Protein AF-A0A1L8CY82-F1 (afdb_monomer)

Foldseek 3Di:
DPDDLDWLLVLLVLLLVLLVLLLLLLCLLLVLQPPDPSVVVSVVSNVVSVVSSVLSVVVSVVDDRDRFDPVPPDVVVVVLVVLSVVLPDPPNRSNVVSNVDNDPLVSLVSSLVSLVSSLVSLVSSLVRDDPVCNVVSVVVNVVSVVSNVVSVVVNVD

InterPro domains:
  IPR003251 Rubrerythrin, diiron-binding domain [PF02915] (10-153)
  IPR009078 Ferritin-like superfamily [SSF47240] (7-153)
  IPR012347 Ferritin-like [G3DSA:1.20.1260.10] (1-155)

Solvent-accessible surface area (backbone atoms only — not comparable to full-atom values): 8624 Å² total; per-residue (Å²): 135,86,79,71,86,73,28,55,53,61,54,34,52,46,50,29,50,50,26,52,41,49,24,45,28,22,50,44,45,18,64,74,35,59,96,45,82,57,15,60,53,24,46,56,51,25,60,49,25,56,53,51,27,51,55,35,49,50,49,44,74,68,53,66,96,47,74,60,70,84,92,56,45,70,67,53,46,53,50,52,49,46,52,62,60,61,41,93,44,85,83,51,61,50,43,68,56,41,71,70,54,82,50,70,64,58,46,38,50,50,53,41,51,49,41,52,49,52,41,54,50,48,62,54,48,44,77,71,48,56,81,88,48,34,66,56,48,52,49,52,49,52,52,41,53,47,49,42,51,55,37,53,53,64,66,72,107

Organism: NCBI:txid870242

Secondary structure (DSSP, 8-state):
----S-BHHHHHHHHHHHHHHHHHHHHHHHHHTTTSHHHHHHHHHHHHHHHHHHHHHHHHHH----BPPGGGHHHHHHHHHHHHHHSTTSSS-HHHHHTT---HHHHHHHHHHHHHHHHHHHHHHHHHS-HHHHHHHHHHHHHHHHHHHHHHHHHH-

Nearest PDB structures (foldseek):
  7tmv-assembly1_B  TM=6.958E-01  e=8.707E-02  Klebsiella pneumoniae subsp. pneumoniae HS11286
  2gs4-assembly1_A  TM=6.688E-01  e=1.123E-01  Escherichia coli
  3piv-assembly1_A  TM=4.353E-01  e=4.627E+00  Danio rerio
  4akk-assembly1_B  TM=4.277E-01  e=4.397E+00  Klebsiella oxytoca
  5j5k-assembly1_A  TM=4.585E-01  e=7.318E+00  Aspergillus fumigatus Af293

pLDDT: mean 86.57, std 14.44, range [38.41, 98.56]

Sequence (157 aa):
MHLGKLSLGEVLEFAVSVERNGLAMYRQFAVTFAGTELEKLFDELADEEVKHEEDFKRMLGEAKVENLPESYFDEYRQYLESIVNLHLFQGKKVEEVAAKISDANEALKFALEFEKDSLLFFLELKNLVDDKDKAMVDKLINEERGHVLKLSKKLIS

Radius of gyration: 16.07 Å; Cα contacts (8 Å, |Δi|>4): 147; chains: 1; bounding box: 45×28×42 Å

Mean predicted aligned error: 5.55 Å

Structure (mmCIF, N/CA/C/O backbone):
data_AF-A0A1L8CY82-F1
#
_entry.id   AF-A0A1L8CY82-F1
#
loop_
_atom_site.group_PDB
_atom_site.id
_atom_site.type_symbol
_atom_site.label_atom_id
_atom_site.label_alt_id
_atom_site.label_comp_id
_atom_site.label_asym_id
_atom_site.label_entity_id
_atom_site.label_seq_id
_atom_site.pdbx_PDB_ins_code
_atom_site.Cartn_x
_atom_site.Cartn_y
_atom_site.Cartn_z
_atom_site.occupancy
_atom_site.B_iso_or_equiv
_atom_site.auth_seq_id
_atom_site.auth_comp_id
_atom_site.auth_asym_id
_atom_site.auth_atom_id
_atom_site.pdbx_PDB_model_num
ATOM 1 N N . MET A 1 1 ? 13.310 -16.032 -0.680 1.00 42.41 1 MET A N 1
ATOM 2 C CA . MET A 1 1 ? 13.454 -16.190 -2.145 1.00 42.41 1 MET A CA 1
ATOM 3 C C . MET A 1 1 ? 14.872 -15.745 -2.482 1.00 42.41 1 MET A C 1
ATOM 5 O O . MET A 1 1 ? 15.276 -14.729 -1.941 1.00 42.41 1 MET A O 1
ATOM 9 N N . HIS A 1 2 ? 15.677 -16.515 -3.222 1.00 38.41 2 HIS A N 1
ATOM 10 C CA . HIS A 1 2 ? 16.984 -16.018 -3.680 1.00 38.41 2 HIS A CA 1
ATOM 11 C C . HIS A 1 2 ? 16.723 -15.368 -5.035 1.00 38.41 2 HIS A C 1
ATOM 13 O O . HIS A 1 2 ? 16.357 -16.071 -5.977 1.00 38.41 2 HIS A O 1
ATOM 19 N N . LEU A 1 3 ? 16.759 -14.039 -5.078 1.00 46.47 3 LEU A N 1
ATOM 20 C CA . LEU A 1 3 ? 16.509 -13.285 -6.300 1.00 46.47 3 LEU A CA 1
ATOM 21 C C . LEU A 1 3 ? 17.690 -13.551 -7.244 1.00 46.47 3 LEU A C 1
ATOM 23 O O . LEU A 1 3 ? 18.848 -13.493 -6.836 1.00 46.47 3 LEU A O 1
ATOM 27 N N . GLY A 1 4 ? 17.395 -13.987 -8.468 1.00 54.72 4 GLY A N 1
ATOM 28 C CA . GLY A 1 4 ? 18.409 -14.243 -9.487 1.00 54.72 4 GLY A CA 1
ATOM 29 C C . GLY A 1 4 ? 18.938 -12.934 -10.076 1.00 54.72 4 GLY A C 1
ATOM 30 O O . GLY A 1 4 ? 19.123 -11.933 -9.388 1.00 54.72 4 GLY A O 1
ATOM 31 N N . LYS A 1 5 ? 19.169 -12.906 -11.393 1.00 55.34 5 LYS A N 1
ATOM 32 C CA . LYS A 1 5 ? 19.356 -11.635 -12.107 1.00 55.34 5 LYS A CA 1
ATOM 33 C C . LYS A 1 5 ? 18.040 -10.846 -12.058 1.00 55.34 5 LYS A C 1
ATOM 35 O O . LYS A 1 5 ? 17.209 -11.068 -12.926 1.00 55.34 5 LYS A O 1
ATOM 40 N N . LEU A 1 6 ? 17.899 -9.942 -11.081 1.00 65.50 6 LEU A N 1
ATOM 41 C CA . LEU A 1 6 ? 16.732 -9.064 -10.911 1.00 65.50 6 LEU A CA 1
ATOM 42 C C . LEU A 1 6 ? 16.285 -8.463 -12.259 1.00 65.50 6 LEU A C 1
ATOM 44 O O . LEU A 1 6 ? 17.000 -7.651 -12.857 1.00 65.50 6 LEU A O 1
ATOM 48 N N . SER A 1 7 ? 15.125 -8.898 -12.738 1.00 76.94 7 SER A N 1
ATOM 49 C CA . SER A 1 7 ? 14.472 -8.433 -13.964 1.00 76.94 7 SER A CA 1
ATOM 50 C C . SER A 1 7 ? 13.276 -7.542 -13.639 1.00 76.94 7 SER A C 1
ATOM 52 O O . SER A 1 7 ? 12.696 -7.644 -12.559 1.00 76.94 7 SER A O 1
ATOM 54 N N . LEU A 1 8 ? 12.857 -6.692 -14.585 1.00 81.88 8 LEU A N 1
ATOM 55 C CA . LEU A 1 8 ? 11.654 -5.871 -14.404 1.00 81.88 8 LEU A CA 1
ATOM 56 C C . LEU A 1 8 ? 10.413 -6.730 -14.095 1.00 81.88 8 LEU A C 1
ATOM 58 O O . LEU A 1 8 ? 9.587 -6.343 -13.274 1.00 81.88 8 LEU A O 1
ATOM 62 N N . GLY A 1 9 ? 10.318 -7.919 -14.701 1.00 86.19 9 GLY A N 1
ATOM 63 C CA . GLY A 1 9 ? 9.245 -8.876 -14.430 1.00 86.19 9 GLY A CA 1
ATOM 64 C C . GLY A 1 9 ? 9.207 -9.328 -12.968 1.00 86.19 9 GLY A C 1
ATOM 65 O O . GLY A 1 9 ? 8.155 -9.257 -12.349 1.00 86.19 9 GLY A O 1
ATOM 66 N N . GLU A 1 10 ? 10.347 -9.705 -12.383 1.00 82.81 10 GLU A N 1
ATOM 67 C CA . GLU A 1 10 ? 10.415 -10.105 -10.965 1.00 82.81 10 GLU A CA 1
ATOM 68 C C . GLU A 1 10 ? 10.055 -8.949 -10.020 1.00 82.81 10 GLU A C 1
ATOM 70 O O . GLU A 1 10 ? 9.394 -9.157 -9.004 1.00 82.81 10 GLU A O 1
ATOM 75 N N . VAL A 1 11 ? 10.455 -7.718 -10.357 1.00 85.06 11 VAL A N 1
ATOM 76 C CA . VAL A 1 11 ? 10.101 -6.534 -9.559 1.00 85.06 11 VAL A CA 1
ATOM 77 C C . VAL A 1 11 ? 8.593 -6.259 -9.633 1.00 85.06 11 VAL A C 1
ATOM 79 O O . VAL A 1 11 ? 7.970 -5.976 -8.611 1.00 85.06 11 VAL A O 1
ATOM 82 N N . LEU A 1 12 ? 7.977 -6.388 -10.811 1.00 89.75 12 LEU A N 1
ATOM 83 C CA . LEU A 1 12 ? 6.527 -6.238 -10.978 1.00 89.75 12 LEU A CA 1
ATOM 84 C C . LEU A 1 12 ? 5.740 -7.383 -10.321 1.00 89.75 12 LEU A C 1
ATOM 86 O O . LEU A 1 12 ? 4.687 -7.141 -9.737 1.00 89.75 12 LEU A O 1
ATOM 90 N N . GLU A 1 13 ? 6.244 -8.617 -10.350 1.00 89.44 13 GLU A N 1
ATOM 91 C CA . GLU A 1 13 ? 5.669 -9.734 -9.586 1.00 89.44 13 GLU A CA 1
ATOM 92 C C . GLU A 1 13 ? 5.693 -9.457 -8.083 1.00 89.44 13 GLU A C 1
ATOM 94 O O . GLU A 1 13 ? 4.720 -9.747 -7.380 1.00 89.44 13 GLU A O 1
ATOM 99 N N . PHE A 1 14 ? 6.779 -8.862 -7.588 1.00 88.06 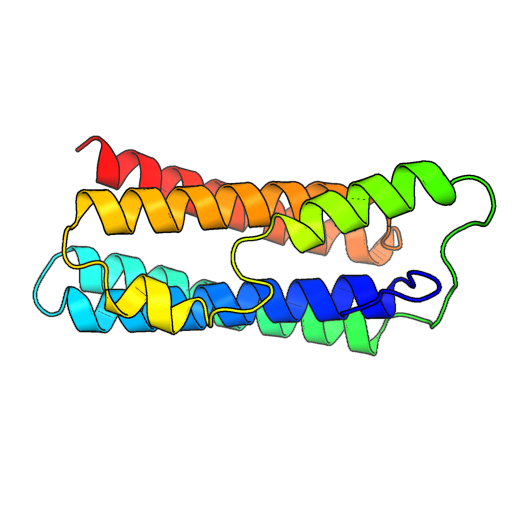14 PHE A N 1
ATOM 100 C CA . PHE A 1 14 ? 6.842 -8.427 -6.204 1.00 88.06 14 PHE A CA 1
ATOM 101 C C . PHE A 1 14 ? 5.821 -7.320 -5.917 1.00 88.06 14 PHE A C 1
ATOM 103 O O . PHE A 1 14 ? 5.108 -7.436 -4.927 1.00 88.06 14 PHE A O 1
ATOM 110 N N . ALA A 1 15 ? 5.656 -6.332 -6.804 1.00 91.50 15 ALA A N 1
ATOM 111 C CA . ALA A 1 15 ? 4.611 -5.308 -6.676 1.00 91.50 15 ALA A CA 1
ATOM 112 C C . ALA A 1 15 ? 3.204 -5.925 -6.556 1.00 91.50 15 ALA A C 1
ATOM 114 O O . ALA A 1 15 ? 2.462 -5.603 -5.637 1.00 91.50 15 ALA A O 1
ATOM 115 N N . VAL A 1 16 ? 2.871 -6.911 -7.399 1.00 93.06 16 VAL A N 1
ATOM 116 C CA . VAL A 1 16 ? 1.611 -7.675 -7.290 1.00 93.06 16 VAL A CA 1
ATOM 117 C C . VAL A 1 16 ? 1.491 -8.382 -5.934 1.00 93.06 16 VAL A C 1
ATOM 119 O O . VAL A 1 16 ? 0.399 -8.484 -5.373 1.00 93.06 16 VAL A O 1
ATOM 122 N N . SER A 1 17 ? 2.597 -8.901 -5.397 1.00 90.19 17 SER A N 1
ATOM 123 C CA . SER A 1 17 ? 2.600 -9.529 -4.075 1.00 90.19 17 SER A CA 1
ATOM 124 C C . SER A 1 17 ? 2.416 -8.528 -2.935 1.00 90.19 17 SER A C 1
ATOM 126 O O . SER A 1 17 ? 1.834 -8.920 -1.924 1.00 90.19 17 SER A O 1
ATOM 128 N N . VAL A 1 18 ? 2.916 -7.296 -3.066 1.00 91.19 18 VAL A N 1
ATOM 129 C CA . VAL A 1 18 ? 2.704 -6.209 -2.096 1.00 91.19 18 VAL A CA 1
ATOM 130 C C . VAL A 1 18 ? 1.207 -5.927 -1.984 1.00 91.19 18 VAL A C 1
ATOM 132 O O . VAL A 1 18 ? 0.642 -6.145 -0.918 1.00 91.19 18 VAL A O 1
ATOM 135 N N . GLU A 1 19 ? 0.536 -5.630 -3.095 1.00 94.56 19 GLU A N 1
ATOM 136 C CA . GLU A 1 19 ? -0.911 -5.335 -3.108 1.00 94.56 19 GLU A CA 1
ATOM 137 C C . GLU A 1 19 ? -1.756 -6.503 -2.585 1.00 94.56 19 GLU A C 1
ATOM 139 O O . GLU A 1 19 ? -2.699 -6.354 -1.809 1.00 94.56 19 GLU A O 1
ATOM 144 N N . ARG A 1 20 ? -1.392 -7.740 -2.947 1.00 93.31 20 ARG A N 1
ATOM 145 C CA . ARG A 1 20 ? -2.089 -8.923 -2.424 1.00 93.31 20 ARG A CA 1
ATOM 146 C C . ARG A 1 20 ? -1.942 -9.052 -0.906 1.00 93.31 20 ARG A C 1
ATOM 148 O O . ARG A 1 20 ? -2.864 -9.526 -0.237 1.00 93.31 20 ARG A O 1
ATOM 155 N N . ASN A 1 21 ? -0.783 -8.682 -0.369 1.00 91.69 21 ASN A N 1
ATOM 156 C CA . ASN A 1 21 ? -0.544 -8.686 1.066 1.00 91.69 21 ASN A CA 1
ATOM 157 C C . ASN A 1 21 ? -1.338 -7.571 1.761 1.00 91.69 21 ASN A C 1
ATOM 159 O O . ASN A 1 21 ? -1.954 -7.849 2.792 1.00 91.69 21 ASN A O 1
ATOM 163 N N . GLY A 1 22 ? -1.383 -6.368 1.184 1.00 93.31 22 GLY A N 1
ATOM 164 C CA . GLY A 1 22 ? -2.200 -5.258 1.678 1.00 93.31 22 GLY A CA 1
ATOM 165 C C . GLY A 1 22 ? -3.680 -5.630 1.715 1.00 93.31 22 GLY A C 1
ATOM 166 O O . GLY A 1 22 ? -4.324 -5.541 2.761 1.00 93.31 22 GLY A O 1
ATOM 167 N N . LEU A 1 23 ? -4.195 -6.226 0.636 1.00 95.56 23 LEU A N 1
ATOM 168 C CA . LEU A 1 23 ? -5.560 -6.754 0.570 1.00 95.56 23 LEU A CA 1
ATOM 169 C C . LEU A 1 23 ? -5.851 -7.761 1.693 1.00 95.56 23 LEU A C 1
ATOM 171 O O . LEU A 1 23 ? -6.860 -7.645 2.394 1.00 95.56 23 LEU A O 1
ATOM 175 N N . ALA A 1 24 ? -4.986 -8.763 1.871 1.00 93.50 24 ALA A N 1
ATOM 176 C CA . ALA A 1 24 ? -5.172 -9.782 2.904 1.00 93.50 24 ALA A CA 1
ATOM 177 C C . ALA A 1 24 ? -5.142 -9.174 4.316 1.00 93.50 24 ALA A C 1
ATOM 179 O O . ALA A 1 24 ? -5.971 -9.521 5.160 1.00 93.50 24 ALA A O 1
ATOM 180 N N . MET A 1 25 ? -4.222 -8.236 4.558 1.00 94.75 25 MET A N 1
ATOM 181 C CA . MET A 1 25 ? -4.125 -7.478 5.805 1.00 94.75 25 MET A CA 1
ATOM 182 C C . MET A 1 25 ? -5.416 -6.710 6.091 1.00 94.75 25 MET A C 1
ATOM 184 O O . MET A 1 25 ? -6.004 -6.862 7.163 1.00 94.75 25 MET A O 1
ATOM 188 N N . TYR A 1 26 ? -5.875 -5.909 5.131 1.00 97.50 26 TYR A N 1
ATOM 189 C CA . TYR A 1 26 ? -7.036 -5.049 5.306 1.00 97.50 26 TYR A CA 1
ATOM 190 C C . TYR A 1 26 ? -8.328 -5.832 5.470 1.00 97.50 26 TYR A C 1
ATOM 192 O O . TYR A 1 26 ? -9.122 -5.503 6.349 1.00 97.50 26 TYR A O 1
ATOM 200 N N . ARG A 1 27 ? -8.513 -6.933 4.735 1.00 97.06 27 ARG A N 1
ATOM 201 C CA . ARG A 1 27 ? -9.657 -7.829 4.964 1.00 97.06 27 ARG A CA 1
ATOM 202 C C . ARG A 1 27 ? -9.620 -8.466 6.344 1.00 97.06 27 ARG A C 1
ATOM 204 O O . ARG A 1 27 ? -10.657 -8.541 7.001 1.00 97.06 27 ARG A O 1
ATOM 211 N N . GLN A 1 28 ? -8.445 -8.879 6.814 1.00 96.12 28 GLN A N 1
ATOM 212 C CA . GLN A 1 28 ? -8.312 -9.414 8.165 1.00 96.12 28 GLN A CA 1
ATOM 213 C C . GLN A 1 28 ? -8.648 -8.354 9.223 1.00 96.12 28 GLN A C 1
ATOM 215 O O . GLN A 1 28 ? -9.373 -8.653 10.171 1.00 96.12 28 GLN A O 1
ATOM 220 N N . PHE A 1 29 ? -8.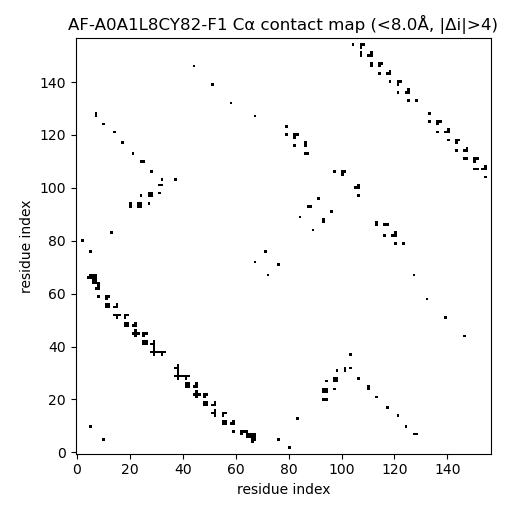181 -7.114 9.064 1.00 97.62 29 PHE A N 1
ATOM 221 C CA . PHE A 1 29 ? -8.524 -6.029 9.984 1.00 97.62 29 PHE A CA 1
ATOM 222 C C . PHE A 1 29 ? -10.002 -5.641 9.923 1.00 97.62 29 PHE A C 1
ATOM 224 O O . PHE A 1 29 ? -10.606 -5.453 10.977 1.00 97.62 29 PHE A O 1
ATOM 231 N N . ALA A 1 30 ? -10.617 -5.592 8.741 1.00 98.00 30 ALA A N 1
ATOM 232 C CA . ALA A 1 30 ? -12.050 -5.336 8.612 1.00 98.00 30 ALA A CA 1
ATOM 233 C C . ALA A 1 30 ? -12.874 -6.359 9.414 1.00 98.00 30 ALA A C 1
ATOM 235 O O . ALA A 1 30 ? -13.741 -5.976 10.198 1.00 98.00 30 ALA A O 1
ATOM 236 N N . VAL A 1 31 ? -12.523 -7.650 9.327 1.00 97.25 31 VAL A N 1
ATOM 237 C CA . VAL A 1 31 ? -13.146 -8.715 10.134 1.00 97.25 31 VAL A CA 1
ATOM 238 C C . VAL A 1 31 ? -12.893 -8.521 11.632 1.00 97.25 31 VAL A C 1
ATOM 240 O O . VAL A 1 31 ? -13.823 -8.638 12.430 1.00 97.25 31 VAL A O 1
ATOM 243 N N . THR A 1 32 ? -11.654 -8.224 12.035 1.00 97.19 32 THR A N 1
ATOM 244 C CA . THR A 1 32 ? -11.291 -8.033 13.451 1.00 97.19 32 THR A CA 1
ATOM 245 C C . THR A 1 32 ? -12.043 -6.862 14.090 1.00 97.19 32 THR A C 1
ATOM 247 O O . THR A 1 32 ? -12.442 -6.948 15.252 1.00 97.19 32 THR A O 1
ATOM 250 N N . PHE A 1 33 ? -12.256 -5.779 13.343 1.00 97.50 33 PHE A N 1
ATOM 251 C CA . PHE A 1 33 ? -12.873 -4.543 13.828 1.00 97.50 33 PHE A CA 1
ATOM 252 C C . PHE A 1 33 ? -14.333 -4.373 13.383 1.00 97.50 33 PHE A C 1
ATOM 254 O O . PHE A 1 33 ? -14.850 -3.251 13.400 1.00 97.50 33 PHE A O 1
ATOM 261 N N . ALA A 1 34 ? -15.005 -5.469 13.022 1.00 97.94 34 ALA A N 1
ATOM 262 C CA . ALA A 1 34 ? -16.397 -5.466 12.585 1.00 97.94 34 ALA A CA 1
ATOM 263 C C . ALA A 1 34 ? -17.330 -4.765 13.594 1.00 97.94 34 ALA A C 1
ATOM 265 O O . ALA A 1 34 ? -17.234 -4.952 14.810 1.00 97.94 34 ALA A O 1
ATOM 266 N N . GLY A 1 35 ? -18.247 -3.943 13.087 1.00 96.88 35 GLY A N 1
ATOM 267 C CA . GLY A 1 35 ? -19.170 -3.118 13.868 1.00 96.88 35 GLY A CA 1
ATOM 268 C C . GLY A 1 35 ? -18.565 -1.823 14.418 1.00 96.88 35 GLY A C 1
ATOM 269 O O . GLY A 1 35 ? -19.269 -1.064 15.090 1.00 96.88 35 GLY A O 1
ATOM 270 N N . THR A 1 36 ? -17.288 -1.545 14.147 1.00 96.75 36 THR A N 1
ATOM 271 C CA . THR A 1 36 ? -16.636 -0.277 14.499 1.00 96.75 36 THR A CA 1
ATOM 272 C C . THR A 1 36 ? -16.459 0.613 13.272 1.00 96.75 36 THR A C 1
ATOM 274 O O . THR A 1 36 ? -16.631 0.203 12.129 1.00 96.75 36 THR A O 1
ATOM 277 N N . GLU A 1 37 ? -16.056 1.858 13.493 1.00 94.00 37 GLU A N 1
ATOM 278 C CA . GLU A 1 37 ? -15.702 2.776 12.408 1.00 94.00 37 GLU A CA 1
ATOM 279 C C . GLU A 1 37 ? -14.455 2.360 11.605 1.00 94.00 37 GLU A C 1
ATOM 281 O O . GLU A 1 37 ? -14.258 2.864 10.499 1.00 94.00 37 GLU A O 1
ATOM 286 N N . LEU A 1 38 ? -13.620 1.458 12.136 1.00 97.56 38 LEU A N 1
ATOM 287 C CA . LEU A 1 38 ? -12.426 0.973 11.443 1.00 97.56 38 LEU A CA 1
ATOM 288 C C . LEU A 1 38 ? -12.735 -0.094 10.394 1.00 97.56 38 LEU A C 1
ATOM 290 O O . LEU A 1 38 ? -12.005 -0.170 9.413 1.00 97.56 38 LEU A O 1
ATOM 294 N N . GLU A 1 39 ? -13.822 -0.856 10.552 1.00 98.31 39 GLU A N 1
ATOM 295 C CA . GLU A 1 39 ? -14.272 -1.836 9.550 1.00 98.31 39 GLU A CA 1
ATOM 296 C C . GLU A 1 39 ? -14.384 -1.177 8.175 1.00 98.31 39 GLU A C 1
ATOM 298 O O . GLU A 1 39 ? -13.732 -1.590 7.221 1.00 98.31 39 GLU A O 1
ATOM 303 N N . LYS A 1 40 ? -15.123 -0.064 8.112 1.00 97.88 40 LYS A N 1
ATOM 304 C CA . LYS A 1 40 ? -15.344 0.675 6.870 1.00 97.88 40 LYS A CA 1
ATOM 305 C C . LYS A 1 40 ? -14.045 1.215 6.268 1.00 97.88 40 LYS A C 1
ATOM 307 O O . LYS A 1 40 ? -13.881 1.170 5.056 1.00 97.88 40 LYS A O 1
ATOM 312 N N . LEU A 1 41 ? -13.142 1.738 7.100 1.00 98.19 41 LEU A N 1
ATOM 313 C CA . LEU A 1 41 ? -11.854 2.246 6.625 1.00 98.19 41 LEU A CA 1
ATOM 314 C C . LEU A 1 41 ? -11.026 1.127 5.986 1.00 98.19 41 LEU A C 1
ATOM 316 O O . LEU A 1 41 ? -10.484 1.317 4.902 1.00 98.19 41 LEU A O 1
ATOM 320 N N . PHE A 1 42 ? -10.926 -0.025 6.648 1.00 98.56 42 PHE A N 1
ATOM 321 C CA . PHE A 1 42 ? -10.135 -1.139 6.138 1.00 98.56 42 PHE A CA 1
ATOM 322 C C . PHE A 1 42 ? -10.784 -1.809 4.923 1.00 98.56 42 PHE A C 1
ATOM 324 O O . PHE A 1 42 ? -10.065 -2.183 4.005 1.00 98.56 42 PHE A O 1
ATOM 331 N N . ASP A 1 43 ? -12.112 -1.888 4.843 1.00 98.50 43 ASP A N 1
ATOM 332 C CA . ASP A 1 43 ? -12.788 -2.353 3.626 1.00 98.50 43 ASP A CA 1
ATOM 333 C C . ASP A 1 43 ? -12.554 -1.419 2.430 1.00 98.50 43 ASP A C 1
ATOM 335 O O . ASP A 1 43 ? -12.289 -1.895 1.328 1.00 98.50 43 ASP A O 1
ATOM 339 N N . GLU A 1 44 ? -12.605 -0.098 2.639 1.00 98.31 44 GLU A N 1
ATOM 340 C CA . GLU A 1 44 ? -12.309 0.881 1.586 1.00 98.31 44 GLU A CA 1
ATOM 341 C C . GLU A 1 44 ? -10.868 0.751 1.074 1.00 98.31 44 GLU A C 1
ATOM 343 O O . GLU A 1 44 ? -10.652 0.799 -0.135 1.00 98.31 44 GLU A O 1
ATOM 348 N N . LEU A 1 45 ? -9.896 0.565 1.975 1.00 98.56 45 LEU A N 1
ATOM 349 C CA . LEU A 1 45 ? -8.494 0.352 1.601 1.00 98.56 45 LEU A CA 1
ATOM 350 C C . LEU A 1 45 ? -8.320 -0.984 0.866 1.00 98.56 45 LEU A C 1
ATOM 352 O O . LEU A 1 45 ? -7.743 -1.010 -0.212 1.00 98.56 45 LEU A O 1
ATOM 356 N N . ALA A 1 46 ? -8.929 -2.071 1.354 1.00 98.31 46 ALA A N 1
ATOM 357 C CA . ALA A 1 46 ? -8.908 -3.370 0.678 1.00 98.31 46 ALA A CA 1
ATOM 358 C C . ALA A 1 46 ? -9.450 -3.310 -0.764 1.00 98.31 46 ALA A C 1
ATOM 360 O O . ALA A 1 46 ? -8.939 -3.995 -1.647 1.00 98.31 46 ALA A O 1
ATOM 361 N N . ASP A 1 47 ? -10.494 -2.521 -1.020 1.00 98.31 47 ASP A N 1
ATOM 362 C CA . ASP A 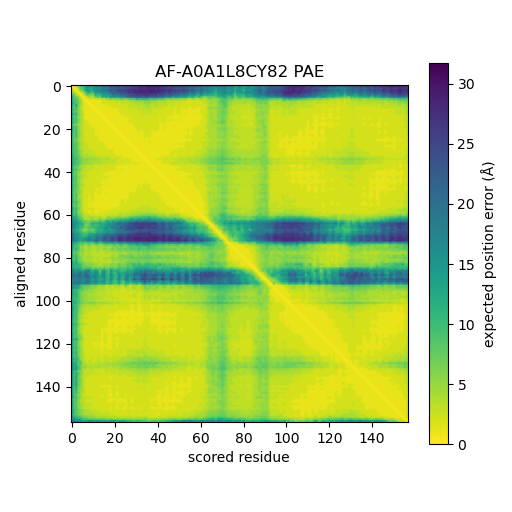1 47 ? -11.042 -2.337 -2.369 1.00 98.31 47 ASP A CA 1
ATOM 363 C C . ASP A 1 47 ? -10.113 -1.515 -3.287 1.00 98.31 47 ASP A C 1
ATOM 365 O O . ASP A 1 47 ? -10.189 -1.644 -4.514 1.00 98.31 47 ASP A O 1
ATOM 369 N N . GLU A 1 48 ? -9.266 -0.649 -2.720 1.00 98.38 48 GLU A N 1
ATOM 370 C CA . GLU A 1 48 ? -8.220 0.087 -3.444 1.00 98.38 48 GLU A CA 1
ATOM 371 C C . GLU A 1 48 ? -7.077 -0.879 -3.843 1.00 98.38 48 GLU A C 1
ATOM 373 O O . GLU A 1 48 ? -6.763 -0.954 -5.034 1.00 98.38 48 GLU A O 1
ATOM 378 N N . GLU A 1 49 ? -6.615 -1.748 -2.933 1.00 97.69 49 GLU A N 1
ATOM 379 C CA . GLU A 1 49 ? -5.581 -2.778 -3.195 1.00 97.69 49 GLU A CA 1
ATOM 380 C C . GLU A 1 49 ? -5.933 -3.729 -4.352 1.00 97.69 49 GLU A C 1
ATOM 382 O O . GLU A 1 49 ? -5.081 -4.117 -5.151 1.00 97.69 49 GLU A O 1
ATOM 387 N N . VAL A 1 50 ? -7.211 -4.114 -4.494 1.00 98.19 50 VAL A N 1
ATOM 388 C CA . VAL A 1 50 ? -7.652 -4.973 -5.614 1.00 98.19 50 VAL A CA 1
ATOM 389 C C . VAL A 1 50 ? -7.360 -4.305 -6.958 1.00 98.19 50 VAL A C 1
ATOM 391 O O . VAL A 1 50 ? -6.907 -4.961 -7.898 1.00 98.19 50 VAL A O 1
ATOM 394 N N . LYS A 1 51 ? -7.607 -2.995 -7.058 1.00 97.94 51 LYS A N 1
ATOM 395 C CA . LYS A 1 51 ? -7.390 -2.235 -8.296 1.00 97.94 51 LYS A CA 1
ATOM 396 C C . LYS A 1 51 ? -5.902 -2.076 -8.574 1.00 97.94 51 LYS A C 1
ATOM 398 O O . LYS A 1 51 ? -5.488 -2.201 -9.723 1.00 97.94 51 LYS A O 1
ATOM 403 N N . HIS A 1 52 ? -5.108 -1.838 -7.536 1.00 97.56 52 HIS A N 1
ATOM 404 C CA . HIS A 1 52 ? -3.660 -1.746 -7.661 1.00 97.56 52 HIS A CA 1
ATOM 405 C C . HIS A 1 52 ? -3.047 -3.086 -8.111 1.00 97.56 52 HIS A C 1
ATOM 407 O O . HIS A 1 52 ? -2.229 -3.111 -9.034 1.00 97.56 52 HIS A O 1
ATOM 413 N N . GLU A 1 53 ? -3.503 -4.220 -7.556 1.00 96.06 53 GLU A N 1
ATOM 414 C CA . GLU A 1 53 ? -3.062 -5.558 -7.984 1.00 96.06 53 GLU A CA 1
ATOM 415 C C . GLU A 1 53 ? -3.351 -5.782 -9.480 1.00 96.06 53 GLU A C 1
ATOM 417 O O . GLU A 1 53 ? -2.514 -6.318 -10.214 1.00 96.06 53 GLU A O 1
ATOM 422 N N . GLU A 1 54 ? -4.532 -5.377 -9.956 1.00 97.12 54 GLU A N 1
ATOM 423 C CA . GLU A 1 54 ? -4.907 -5.444 -11.374 1.00 97.12 54 GLU A CA 1
ATOM 424 C C . GLU A 1 54 ? -4.036 -4.537 -12.255 1.00 97.12 54 GLU A C 1
ATOM 426 O O . GLU A 1 54 ? -3.577 -4.968 -13.321 1.00 97.12 54 GLU A O 1
ATOM 431 N N . ASP A 1 55 ? -3.763 -3.311 -11.804 1.00 96.06 55 ASP A N 1
ATOM 432 C CA . ASP A 1 55 ? -2.913 -2.350 -12.504 1.00 96.06 55 ASP A CA 1
ATOM 433 C C . ASP A 1 55 ? -1.475 -2.887 -12.661 1.00 96.06 55 ASP A C 1
ATOM 435 O O . ASP A 1 55 ? -0.935 -2.863 -13.776 1.00 96.06 55 ASP A O 1
ATOM 439 N N . PHE A 1 56 ? -0.883 -3.468 -11.609 1.00 95.12 56 PHE A N 1
ATOM 440 C CA . PHE A 1 56 ? 0.441 -4.101 -11.686 1.00 95.12 56 PHE A CA 1
ATOM 441 C C . PHE A 1 56 ? 0.451 -5.387 -12.517 1.00 95.12 56 PHE A C 1
ATOM 443 O O . PHE A 1 56 ? 1.392 -5.611 -13.282 1.00 95.12 56 PHE A O 1
ATOM 450 N N . LYS A 1 57 ? -0.597 -6.219 -12.453 1.00 94.75 57 LYS A N 1
ATOM 451 C CA . LYS A 1 57 ? -0.721 -7.403 -13.329 1.00 94.75 57 LYS A CA 1
ATOM 452 C C . LYS A 1 57 ? -0.750 -7.020 -14.804 1.00 94.75 57 LYS A C 1
ATOM 454 O O . LYS A 1 57 ? -0.155 -7.721 -15.625 1.00 94.75 57 LYS A O 1
ATOM 459 N N . ARG A 1 58 ? -1.420 -5.918 -15.154 1.00 93.06 58 ARG A N 1
ATOM 460 C CA . ARG A 1 58 ? -1.425 -5.401 -16.528 1.00 93.06 58 ARG A CA 1
ATOM 461 C C . ARG A 1 58 ? -0.021 -4.979 -16.959 1.00 93.06 58 ARG A C 1
ATOM 463 O O . ARG A 1 58 ? 0.412 -5.408 -18.024 1.00 93.06 58 ARG A O 1
ATOM 470 N N . MET A 1 59 ? 0.709 -4.227 -16.128 1.00 90.81 59 MET A N 1
ATOM 471 C CA . MET A 1 59 ? 2.108 -3.876 -16.429 1.00 90.81 59 MET A CA 1
ATOM 472 C C . MET A 1 59 ? 2.970 -5.116 -16.632 1.00 90.81 59 MET A C 1
ATOM 474 O O . MET A 1 59 ? 3.726 -5.182 -17.593 1.00 90.81 59 MET A O 1
ATOM 478 N N . LEU A 1 60 ? 2.841 -6.110 -15.750 1.00 90.06 60 LEU A N 1
ATOM 479 C CA . LEU A 1 60 ? 3.602 -7.353 -15.829 1.00 90.06 60 LEU A CA 1
ATOM 480 C C . LEU A 1 60 ? 3.351 -8.088 -17.154 1.00 90.06 60 LEU A C 1
ATOM 482 O O . LEU A 1 60 ? 4.291 -8.591 -17.760 1.00 90.06 60 LEU A O 1
ATOM 486 N N . GLY A 1 61 ? 2.102 -8.117 -17.630 1.00 88.19 61 GLY A N 1
ATOM 487 C CA . GLY A 1 61 ? 1.751 -8.718 -18.922 1.00 88.19 61 GLY A CA 1
ATOM 488 C C . GLY A 1 61 ? 2.290 -7.957 -20.140 1.00 88.19 61 GLY A C 1
ATOM 489 O O . GLY A 1 61 ? 2.479 -8.553 -21.200 1.00 88.19 61 GLY A O 1
ATOM 490 N N . GLU A 1 62 ? 2.543 -6.656 -19.999 1.00 84.94 62 GLU A N 1
ATOM 491 C CA . GLU A 1 62 ? 3.089 -5.786 -21.049 1.00 84.94 62 GLU A CA 1
ATOM 492 C C . GLU A 1 62 ? 4.611 -5.608 -20.969 1.00 84.94 62 GLU A C 1
ATOM 494 O O . GLU A 1 62 ? 5.227 -5.102 -21.918 1.00 84.94 62 GLU A O 1
ATOM 499 N N . ALA A 1 63 ? 5.219 -6.003 -19.850 1.00 78.19 63 ALA A N 1
ATOM 500 C CA . ALA A 1 63 ? 6.646 -5.908 -19.622 1.00 78.19 63 ALA A CA 1
ATOM 501 C C . ALA A 1 63 ? 7.376 -6.864 -20.567 1.00 78.19 63 ALA A C 1
ATOM 503 O O . ALA A 1 63 ? 7.170 -8.081 -20.570 1.00 78.19 63 ALA A O 1
ATOM 504 N N . LYS A 1 64 ? 8.276 -6.314 -21.381 1.00 67.19 64 LYS A N 1
ATOM 505 C CA . LYS A 1 64 ? 9.246 -7.146 -22.087 1.00 67.19 64 LYS A CA 1
ATOM 506 C C . LYS A 1 64 ? 10.210 -7.716 -21.053 1.00 67.19 64 LYS A C 1
ATOM 508 O O . LYS A 1 64 ? 10.588 -7.024 -20.110 1.00 67.19 64 LYS A O 1
ATOM 513 N N . VAL A 1 65 ? 10.631 -8.966 -21.244 1.00 61.00 65 VAL A N 1
ATOM 514 C CA . VAL A 1 65 ? 11.715 -9.564 -20.454 1.00 61.00 65 VAL A CA 1
ATOM 515 C C . VAL A 1 65 ? 13.020 -8.881 -20.860 1.00 61.00 65 VAL A C 1
ATOM 517 O O . VAL A 1 65 ? 13.782 -9.382 -21.684 1.00 61.00 65 VAL A O 1
ATOM 520 N N . GLU A 1 66 ? 13.240 -7.686 -20.330 1.00 59.88 66 GLU A N 1
ATOM 521 C CA . GLU A 1 66 ? 14.477 -6.940 -20.468 1.00 59.88 66 GLU A CA 1
ATOM 522 C C . GLU A 1 66 ? 15.226 -7.031 -19.139 1.00 59.88 66 GLU A C 1
ATOM 524 O O . GLU A 1 66 ? 14.681 -6.806 -18.055 1.00 59.88 66 GLU A O 1
ATOM 529 N N . ASN A 1 67 ? 16.492 -7.441 -19.223 1.00 58.69 67 ASN A N 1
ATOM 530 C CA . ASN A 1 67 ? 17.386 -7.343 -18.079 1.00 58.69 67 ASN A CA 1
ATOM 531 C C . ASN A 1 67 ? 17.588 -5.854 -17.790 1.00 58.69 67 ASN A C 1
ATOM 533 O O . ASN A 1 67 ? 17.798 -5.081 -18.727 1.00 58.69 67 ASN A O 1
ATOM 537 N N . LEU A 1 68 ? 17.565 -5.460 -16.514 1.00 64.38 68 LEU A N 1
ATOM 538 C CA . LEU A 1 68 ? 17.916 -4.090 -16.136 1.00 64.38 68 LEU A CA 1
ATOM 539 C C . LEU A 1 68 ? 19.335 -3.745 -16.666 1.00 64.38 68 LEU A C 1
ATOM 541 O O . LEU A 1 68 ? 20.127 -4.656 -16.921 1.00 64.38 68 LEU A O 1
ATOM 545 N N . PRO A 1 69 ? 19.682 -2.466 -16.899 1.00 57.38 69 PRO A N 1
ATOM 546 C CA . PRO A 1 69 ? 20.971 -2.089 -17.484 1.00 57.38 69 PRO A CA 1
ATOM 547 C C . PRO A 1 69 ? 22.180 -2.562 -16.660 1.00 57.38 69 PRO A C 1
ATOM 549 O O . PRO A 1 69 ? 22.232 -2.381 -15.444 1.00 57.38 69 PRO A O 1
ATOM 552 N N . GLU A 1 70 ? 23.197 -3.109 -17.339 1.00 52.06 70 GLU A N 1
ATOM 553 C CA . GLU A 1 70 ? 24.331 -3.810 -16.711 1.00 52.06 70 GLU A CA 1
ATOM 554 C C . GLU A 1 70 ? 25.203 -2.915 -15.794 1.00 52.06 70 GLU A C 1
ATOM 556 O O . GLU A 1 70 ? 25.877 -3.399 -14.887 1.00 52.06 70 GLU A O 1
ATOM 561 N N . SER A 1 71 ? 25.161 -1.591 -15.987 1.00 53.16 71 SER A N 1
ATOM 562 C CA . SER A 1 71 ? 26.065 -0.614 -15.361 1.00 53.16 71 SER A CA 1
ATOM 563 C C . SER A 1 71 ? 25.651 -0.109 -13.970 1.00 53.16 71 SER A C 1
ATOM 565 O O . SER A 1 71 ? 26.337 0.753 -13.428 1.00 53.16 71 SER A O 1
ATOM 567 N N . TYR A 1 72 ? 24.550 -0.608 -13.399 1.00 53.72 72 TYR A N 1
ATOM 568 C CA . TYR A 1 72 ? 23.992 -0.140 -12.115 1.00 53.72 72 TYR A CA 1
ATOM 569 C C . TYR A 1 72 ? 23.917 -1.221 -11.026 1.00 53.72 72 TYR A C 1
ATOM 571 O O . TYR A 1 72 ? 23.398 -0.977 -9.940 1.00 53.72 72 TYR A O 1
ATOM 579 N N . PHE A 1 73 ? 24.377 -2.440 -11.306 1.00 63.09 73 PHE A N 1
ATOM 580 C CA . PHE A 1 73 ? 23.661 -3.581 -10.753 1.00 63.09 73 PHE A CA 1
ATOM 581 C C . PHE A 1 73 ? 23.940 -3.965 -9.311 1.00 63.09 7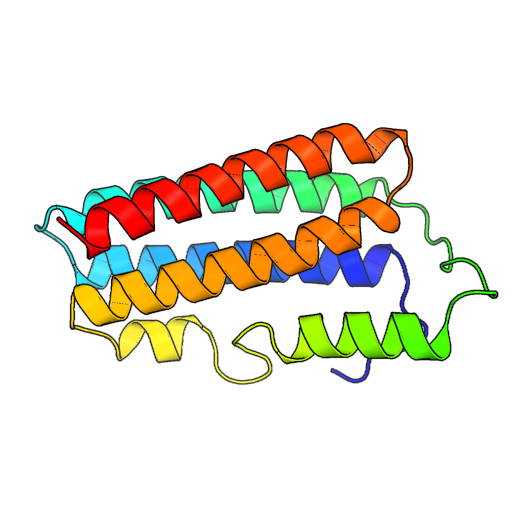3 PHE A C 1
ATOM 583 O O . PHE A 1 73 ? 22.974 -4.249 -8.627 1.00 63.09 73 PHE A O 1
ATOM 590 N N . ASP A 1 74 ? 25.174 -4.053 -8.821 1.00 67.44 74 ASP A N 1
ATOM 591 C CA . ASP A 1 74 ? 25.341 -4.837 -7.587 1.00 67.44 74 ASP A CA 1
ATOM 592 C C . ASP A 1 74 ? 24.876 -4.097 -6.331 1.00 67.44 74 ASP A C 1
ATOM 594 O O . ASP A 1 74 ? 24.129 -4.675 -5.545 1.00 67.44 74 ASP A O 1
ATOM 598 N N . GLU A 1 75 ? 25.235 -2.824 -6.158 1.00 73.88 75 GLU A N 1
ATOM 599 C CA . GLU A 1 75 ? 24.799 -2.043 -4.991 1.00 73.88 75 GLU A CA 1
ATOM 600 C C . GLU A 1 75 ? 23.317 -1.660 -5.076 1.00 73.88 75 GLU A C 1
ATOM 602 O O . GLU A 1 75 ? 22.597 -1.788 -4.088 1.00 73.88 75 GLU A O 1
ATOM 607 N N . TYR A 1 76 ? 22.826 -1.254 -6.255 1.00 78.56 76 TYR A N 1
ATOM 608 C CA . TYR A 1 76 ? 21.415 -0.890 -6.416 1.00 78.56 76 TYR A CA 1
ATOM 609 C C . TYR A 1 76 ? 20.496 -2.115 -6.349 1.00 78.56 76 TYR A C 1
ATOM 611 O O . TYR A 1 76 ? 19.442 -2.044 -5.724 1.00 78.56 76 TYR A O 1
ATOM 619 N N . ARG A 1 77 ? 20.907 -3.270 -6.900 1.00 74.69 77 ARG A N 1
ATOM 620 C CA . ARG A 1 77 ? 20.177 -4.534 -6.709 1.00 74.69 77 ARG A CA 1
ATOM 621 C C . ARG A 1 77 ? 20.153 -4.916 -5.239 1.00 74.69 77 ARG A C 1
ATOM 623 O O . ARG A 1 77 ? 19.075 -5.185 -4.740 1.00 74.69 77 ARG A O 1
ATOM 630 N N . GLN A 1 78 ? 21.285 -4.888 -4.533 1.00 79.31 78 GLN A N 1
ATOM 631 C CA . GLN A 1 78 ? 21.313 -5.184 -3.093 1.00 79.31 78 GLN A CA 1
ATOM 632 C C . GLN A 1 78 ? 20.428 -4.226 -2.286 1.00 79.31 78 GLN A C 1
ATOM 634 O O . GLN A 1 78 ? 19.770 -4.647 -1.338 1.00 79.31 78 GLN A O 1
ATOM 639 N N . TYR A 1 79 ? 20.370 -2.952 -2.671 1.00 83.06 79 TYR A N 1
ATOM 640 C CA . TYR A 1 79 ? 19.458 -1.980 -2.076 1.00 83.06 79 TYR A CA 1
ATOM 641 C C . TYR A 1 79 ? 17.986 -2.328 -2.349 1.00 83.06 79 TYR A C 1
ATOM 643 O O . TYR A 1 79 ? 17.204 -2.410 -1.402 1.00 83.06 79 TYR A O 1
ATOM 651 N N . LEU A 1 80 ? 17.609 -2.625 -3.595 1.00 79.44 80 LEU A N 1
ATOM 652 C CA . LEU A 1 80 ? 16.253 -3.073 -3.935 1.00 79.44 80 LEU A CA 1
ATOM 653 C C . LEU A 1 80 ? 15.884 -4.370 -3.213 1.00 79.44 80 LEU A C 1
ATOM 655 O O . LEU A 1 80 ? 14.810 -4.466 -2.631 1.00 79.44 80 LEU A O 1
ATOM 659 N N . GLU A 1 81 ? 16.789 -5.346 -3.186 1.00 78.38 81 GLU A N 1
ATOM 660 C CA . GLU A 1 81 ? 16.635 -6.579 -2.419 1.00 78.38 81 GLU A CA 1
ATOM 661 C C . GLU A 1 81 ? 16.447 -6.277 -0.935 1.00 78.38 81 GLU A C 1
ATOM 663 O O . GLU A 1 81 ? 15.625 -6.916 -0.289 1.00 78.38 81 GLU A O 1
ATOM 668 N N . SER A 1 82 ? 17.159 -5.292 -0.381 1.00 80.69 82 SER A N 1
ATOM 669 C CA . SER A 1 82 ? 16.974 -4.888 1.012 1.00 80.69 82 SER A CA 1
ATOM 670 C C . SER A 1 82 ? 15.575 -4.328 1.259 1.00 80.69 82 SER A C 1
ATOM 672 O O . SER A 1 82 ? 14.958 -4.724 2.238 1.00 80.69 82 SER A O 1
ATOM 674 N N . ILE A 1 83 ? 15.023 -3.515 0.352 1.00 80.31 83 ILE A N 1
ATOM 675 C CA . ILE A 1 83 ? 13.641 -3.016 0.453 1.00 80.31 83 ILE A CA 1
ATOM 676 C C . ILE A 1 83 ? 12.653 -4.181 0.366 1.00 80.31 83 ILE A C 1
ATOM 678 O O . ILE A 1 83 ? 11.776 -4.319 1.212 1.00 80.31 83 ILE A O 1
ATOM 682 N N . VAL A 1 84 ? 12.837 -5.066 -0.613 1.00 74.62 84 VAL A N 1
ATOM 683 C CA . VAL A 1 84 ? 11.999 -6.253 -0.844 1.00 74.62 84 VAL A CA 1
ATOM 684 C C . VAL A 1 84 ? 12.048 -7.235 0.337 1.00 74.62 84 VAL A C 1
ATOM 686 O O . VAL A 1 84 ? 11.056 -7.891 0.651 1.00 74.62 84 VAL A O 1
ATOM 689 N N . ASN A 1 85 ? 13.200 -7.361 0.997 1.00 72.69 85 ASN A N 1
ATOM 690 C CA . ASN A 1 85 ? 13.393 -8.215 2.172 1.00 72.69 85 ASN A CA 1
ATOM 691 C C . ASN A 1 85 ? 12.878 -7.567 3.464 1.00 72.69 85 ASN A C 1
ATOM 693 O O . ASN A 1 85 ? 12.462 -8.290 4.369 1.00 72.69 85 ASN A O 1
ATOM 697 N N . LEU A 1 86 ? 12.940 -6.236 3.564 1.00 66.75 86 LEU A N 1
ATOM 698 C CA . LEU A 1 86 ? 12.398 -5.465 4.685 1.00 66.75 86 LEU A CA 1
ATOM 699 C C . LEU A 1 86 ? 10.876 -5.386 4.636 1.00 66.75 86 LEU A C 1
ATOM 701 O O . LEU A 1 86 ? 10.249 -5.379 5.692 1.00 66.75 86 LEU A O 1
ATOM 705 N N . HIS A 1 87 ? 10.295 -5.367 3.434 1.00 65.38 87 HIS A N 1
ATOM 706 C CA . HIS A 1 87 ? 8.854 -5.371 3.264 1.00 65.38 87 HIS A CA 1
ATOM 707 C C . HIS A 1 87 ? 8.266 -6.589 3.990 1.00 65.38 87 HIS A C 1
ATOM 709 O O . HIS A 1 87 ? 8.652 -7.734 3.737 1.00 65.38 87 HIS A O 1
ATOM 715 N N . LEU A 1 88 ? 7.365 -6.297 4.928 1.00 58.34 88 LEU A N 1
ATOM 716 C CA . LEU A 1 88 ? 7.188 -6.903 6.258 1.00 58.34 88 LEU A CA 1
ATOM 717 C C . LEU A 1 88 ? 7.049 -8.443 6.375 1.00 58.34 88 LEU A C 1
ATOM 719 O O . LEU A 1 88 ? 6.919 -8.953 7.489 1.00 58.34 88 LEU A O 1
ATOM 723 N N . PHE A 1 89 ? 7.074 -9.224 5.288 1.00 53.94 89 PHE A N 1
ATOM 724 C CA . PHE A 1 89 ? 6.547 -10.595 5.267 1.00 53.94 89 PHE A CA 1
ATOM 725 C C . PHE A 1 89 ? 7.247 -11.602 4.358 1.00 53.94 89 PHE A C 1
ATOM 727 O O . PHE A 1 89 ? 6.616 -12.528 3.841 1.00 53.94 89 PHE A O 1
ATOM 734 N N . GLN A 1 90 ? 8.572 -11.549 4.249 1.00 53.03 90 GLN A N 1
ATOM 735 C CA . GLN A 1 90 ? 9.311 -12.721 3.772 1.00 53.03 90 GLN A CA 1
ATOM 736 C C . GLN A 1 90 ? 9.311 -13.858 4.817 1.00 53.03 90 GLN A C 1
ATOM 738 O O . GLN A 1 90 ? 10.314 -14.132 5.469 1.00 53.03 90 GLN A O 1
ATOM 743 N N . GLY A 1 91 ? 8.175 -14.548 4.982 1.00 49.88 91 GLY A N 1
ATOM 744 C CA . GLY A 1 91 ? 8.111 -15.861 5.646 1.00 49.88 91 GLY A CA 1
ATOM 745 C C . GLY A 1 91 ? 7.054 -16.055 6.737 1.00 49.88 91 GLY A C 1
ATOM 746 O O . GLY A 1 91 ? 6.833 -17.193 7.143 1.00 49.88 91 GLY A O 1
ATOM 747 N N . LYS A 1 92 ? 6.362 -15.005 7.188 1.00 54.31 92 LYS A N 1
ATOM 748 C CA . LYS A 1 92 ? 5.081 -15.122 7.912 1.00 54.31 92 LYS A CA 1
ATOM 749 C C . LYS A 1 92 ? 4.025 -14.491 7.025 1.00 54.31 92 LYS A C 1
ATOM 751 O O . LYS A 1 92 ? 4.288 -13.432 6.473 1.00 54.31 92 LYS A O 1
ATOM 756 N N . LYS A 1 93 ? 2.870 -15.125 6.833 1.00 71.75 93 LYS A N 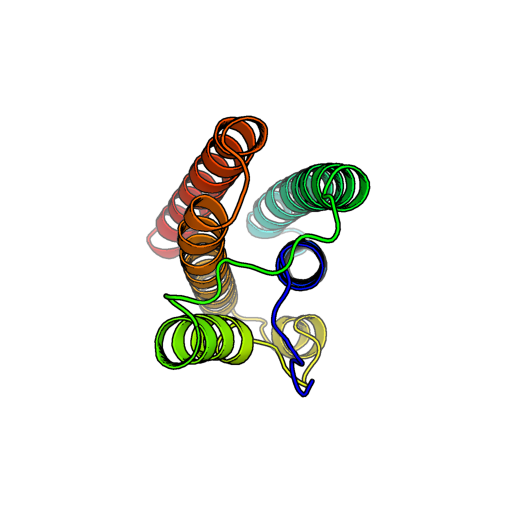1
ATOM 757 C CA . LYS A 1 93 ? 1.802 -14.493 6.049 1.00 71.75 93 LYS A CA 1
ATOM 758 C C . LYS A 1 93 ? 1.401 -13.214 6.782 1.00 71.75 93 LYS A C 1
ATOM 760 O O . LYS A 1 93 ? 1.142 -13.290 7.979 1.00 71.75 93 LYS A O 1
ATOM 765 N N . VAL A 1 94 ? 1.367 -12.070 6.102 1.00 80.75 94 VAL A N 1
ATOM 766 C CA . VAL A 1 94 ? 0.880 -10.792 6.662 1.00 80.75 94 VAL A CA 1
ATOM 767 C C . VAL A 1 94 ? -0.403 -10.968 7.470 1.00 80.75 94 VAL A C 1
ATOM 769 O O . VAL A 1 94 ? -0.528 -10.474 8.586 1.00 80.75 94 VAL A O 1
ATOM 772 N N . GLU A 1 95 ? -1.291 -11.803 6.945 1.00 79.56 95 GLU A N 1
ATOM 773 C CA . GLU A 1 95 ? -2.545 -12.233 7.543 1.00 79.56 95 GLU A CA 1
ATOM 774 C C . GLU A 1 95 ? -2.371 -12.862 8.938 1.00 79.56 95 GLU A C 1
ATOM 776 O O . GLU A 1 95 ? -3.134 -12.561 9.846 1.00 79.56 95 GLU A O 1
ATOM 781 N N . GLU A 1 96 ? -1.336 -13.678 9.169 1.00 84.94 96 GLU A N 1
ATOM 782 C CA . GLU A 1 96 ? -1.066 -14.299 10.476 1.00 84.94 96 GLU A CA 1
ATOM 783 C C . GLU A 1 96 ? -0.602 -13.296 11.535 1.00 84.94 96 GLU A C 1
ATOM 785 O O . GLU A 1 96 ? -0.772 -13.540 12.734 1.00 84.94 96 GLU A O 1
ATOM 790 N N . VAL A 1 97 ? 0.048 -12.208 11.115 1.00 87.00 97 VAL A N 1
ATOM 791 C CA . VAL A 1 97 ? 0.425 -11.118 12.020 1.00 87.00 97 VAL A CA 1
ATOM 792 C C . VAL A 1 97 ? -0.775 -10.212 12.251 1.00 87.00 97 VAL A C 1
ATOM 794 O O . VAL A 1 97 ? -1.111 -9.968 13.407 1.00 87.00 97 VAL A O 1
ATOM 797 N N . ALA A 1 98 ? -1.483 -9.828 11.189 1.00 88.25 98 ALA A N 1
ATOM 798 C CA . ALA A 1 98 ? -2.712 -9.047 11.271 1.00 88.25 98 ALA A CA 1
ATOM 799 C C . ALA A 1 98 ? -3.762 -9.716 12.176 1.00 88.25 98 ALA A C 1
ATOM 801 O O . ALA A 1 98 ? -4.348 -9.062 13.032 1.00 88.25 98 ALA A O 1
ATOM 802 N N . ALA A 1 99 ? -3.931 -11.038 12.084 1.00 88.81 99 ALA A N 1
ATOM 803 C CA . ALA A 1 99 ? -4.871 -11.804 12.906 1.00 88.81 99 ALA A CA 1
ATOM 804 C C . ALA A 1 99 ? -4.544 -11.806 14.413 1.00 88.81 99 ALA A C 1
ATOM 806 O O . ALA A 1 99 ? -5.389 -12.182 15.224 1.00 88.81 99 ALA A O 1
ATOM 807 N N . LYS A 1 100 ? -3.324 -11.422 14.809 1.00 92.75 100 LYS A N 1
ATOM 808 C CA . LYS A 1 100 ? -2.914 -11.320 16.222 1.00 92.75 100 LYS A CA 1
ATOM 809 C C . LYS A 1 100 ? -3.085 -9.918 16.791 1.00 92.75 100 LYS A C 1
ATOM 811 O O . LYS A 1 100 ? -2.983 -9.758 18.005 1.00 92.75 100 LYS A O 1
ATOM 816 N N . ILE A 1 101 ? -3.326 -8.929 15.938 1.00 94.56 101 ILE A N 1
ATOM 817 C CA . ILE A 1 101 ? -3.504 -7.541 16.336 1.00 94.56 101 ILE A CA 1
ATOM 818 C C . ILE A 1 101 ? -4.993 -7.307 16.574 1.00 94.56 101 ILE A C 1
ATOM 820 O O . ILE A 1 101 ? -5.804 -7.400 15.657 1.00 94.56 101 ILE A O 1
ATOM 824 N N . SER A 1 102 ? -5.350 -7.001 17.819 1.00 94.88 102 SER A N 1
ATOM 825 C CA . SER A 1 102 ? -6.726 -6.677 18.220 1.00 94.88 102 SER A CA 1
ATOM 826 C C . SER A 1 102 ? -6.878 -5.255 18.761 1.00 94.88 102 SER A C 1
ATOM 828 O O . SER A 1 102 ? -7.995 -4.815 19.021 1.00 94.88 102 SER A O 1
ATOM 830 N N . ASP A 1 103 ? -5.770 -4.545 18.979 1.00 97.69 103 ASP A N 1
ATOM 831 C CA . ASP A 1 103 ? -5.787 -3.142 19.380 1.00 97.69 103 ASP A CA 1
ATOM 832 C C . ASP A 1 103 ? -5.885 -2.233 18.149 1.00 97.69 103 ASP A C 1
ATOM 834 O O . ASP A 1 103 ? -5.162 -2.402 17.166 1.00 97.69 103 ASP A O 1
ATOM 838 N N . ALA A 1 104 ? -6.782 -1.250 18.212 1.00 97.19 104 ALA A N 1
ATOM 839 C CA . ALA A 1 104 ? -7.046 -0.328 17.113 1.00 97.19 104 ALA A CA 1
ATOM 840 C C . ALA A 1 104 ? -5.812 0.505 16.728 1.00 97.19 104 ALA A C 1
ATOM 842 O O . ALA A 1 104 ? -5.523 0.682 15.544 1.00 97.19 104 ALA A O 1
ATOM 843 N N . ASN A 1 105 ? -5.060 1.002 17.715 1.00 97.19 105 ASN A N 1
ATOM 844 C CA . ASN A 1 105 ? -3.880 1.824 17.453 1.00 97.19 105 ASN A CA 1
ATOM 845 C C . ASN A 1 105 ? -2.730 0.984 16.906 1.00 97.19 105 ASN A C 1
ATOM 847 O O . ASN A 1 105 ? -1.977 1.460 16.059 1.00 97.19 105 ASN A O 1
ATOM 851 N N . GLU A 1 106 ? -2.580 -0.248 17.384 1.00 97.25 106 GLU A N 1
ATOM 852 C CA . GLU A 1 106 ? -1.624 -1.205 16.835 1.00 97.25 106 GLU A CA 1
ATOM 853 C C . GLU A 1 106 ? -1.953 -1.542 15.376 1.00 97.25 106 GLU A C 1
ATOM 855 O O . GLU A 1 106 ? -1.063 -1.451 14.537 1.00 97.25 106 GLU A O 1
ATOM 860 N N . ALA A 1 107 ? -3.219 -1.810 15.037 1.00 97.31 107 ALA A N 1
ATOM 861 C CA . ALA A 1 107 ? -3.633 -2.090 13.658 1.00 97.31 107 ALA A CA 1
ATOM 862 C C . ALA A 1 107 ? -3.384 -0.903 12.718 1.00 97.31 107 ALA A C 1
ATOM 864 O O . ALA A 1 107 ? -2.843 -1.070 11.628 1.00 97.31 107 ALA A O 1
ATOM 865 N N . LEU A 1 108 ? -3.721 0.313 13.156 1.00 98.25 108 LEU A N 1
ATOM 866 C CA . LEU A 1 108 ? -3.481 1.534 12.383 1.00 98.25 108 LEU A CA 1
ATOM 867 C C . LEU A 1 108 ? -1.990 1.827 12.195 1.00 98.25 108 LEU A C 1
ATOM 869 O O . LEU A 1 108 ? -1.590 2.254 11.115 1.00 98.25 108 LEU A O 1
ATOM 873 N N . LYS A 1 109 ? -1.157 1.606 13.221 1.00 96.75 109 LYS A N 1
ATOM 874 C CA . LYS A 1 109 ? 0.305 1.728 13.098 1.00 96.75 109 LYS A CA 1
ATOM 875 C C . LYS A 1 109 ? 0.864 0.688 12.142 1.00 96.75 109 LYS A C 1
ATOM 877 O O . LYS A 1 109 ? 1.685 1.039 11.305 1.00 96.75 109 LYS A O 1
ATOM 882 N N . PHE A 1 110 ? 0.380 -0.545 12.249 1.00 94.69 110 PHE A N 1
ATOM 883 C CA . PHE A 1 110 ? 0.797 -1.649 11.402 1.00 94.69 110 PHE A CA 1
ATOM 884 C C . PHE A 1 110 ? 0.485 -1.374 9.925 1.00 94.69 110 PHE A C 1
ATOM 886 O O . PHE A 1 110 ? 1.379 -1.422 9.086 1.00 94.69 110 PHE A O 1
ATOM 893 N N . ALA A 1 111 ? -0.756 -0.983 9.621 1.00 95.81 111 ALA A N 1
ATOM 894 C CA . ALA A 1 111 ? -1.152 -0.565 8.279 1.00 95.81 111 ALA A CA 1
ATOM 895 C C . ALA A 1 111 ? -0.337 0.643 7.789 1.00 95.81 111 ALA A C 1
ATOM 897 O O . ALA A 1 111 ? 0.129 0.670 6.659 1.00 95.81 111 ALA A O 1
ATOM 898 N N . LEU A 1 112 ? -0.101 1.639 8.649 1.00 96.25 112 LEU A N 1
ATOM 899 C CA . LEU A 1 112 ? 0.677 2.822 8.281 1.00 96.25 112 LEU A CA 1
ATOM 900 C C . LEU A 1 112 ? 2.146 2.505 7.959 1.00 96.25 112 LEU A C 1
ATOM 902 O O . LEU A 1 112 ? 2.746 3.192 7.134 1.00 96.25 112 LEU A O 1
ATOM 906 N N . GLU A 1 113 ? 2.748 1.539 8.650 1.00 93.06 113 GLU A N 1
ATOM 907 C CA . GLU A 1 113 ? 4.089 1.037 8.332 1.00 93.06 113 GLU A CA 1
ATOM 908 C C . GLU A 1 113 ? 4.081 0.292 6.997 1.00 93.06 113 GLU A C 1
ATOM 910 O O . GLU A 1 113 ? 4.916 0.596 6.147 1.00 93.06 113 GLU A O 1
ATOM 915 N N . PHE A 1 114 ? 3.079 -0.565 6.774 1.00 92.81 114 PHE A N 1
ATOM 916 C CA . PHE A 1 114 ? 2.884 -1.262 5.505 1.00 92.81 114 PHE A CA 1
ATOM 917 C C . PHE A 1 114 ? 2.853 -0.290 4.313 1.00 92.81 114 PHE A C 1
ATOM 919 O O . PHE A 1 114 ? 3.691 -0.416 3.422 1.00 92.81 114 PHE A O 1
ATOM 926 N N . GLU A 1 115 ? 2.017 0.755 4.346 1.00 95.38 115 GLU A N 1
ATOM 927 C CA . GLU A 1 115 ? 1.925 1.703 3.217 1.00 95.38 115 GLU A CA 1
ATOM 928 C C . GLU A 1 115 ? 3.181 2.534 3.000 1.00 95.38 115 GLU A C 1
ATOM 930 O O . GLU A 1 115 ? 3.497 2.932 1.879 1.00 95.38 115 GLU A O 1
ATOM 935 N N . LYS A 1 116 ? 3.938 2.824 4.059 1.00 94.12 116 LYS A N 1
ATOM 936 C CA . LYS A 1 116 ? 5.213 3.536 3.906 1.00 94.12 116 LYS A CA 1
ATOM 937 C C . LYS A 1 116 ? 6.251 2.664 3.215 1.00 94.12 116 LYS A C 1
ATOM 939 O O . LYS A 1 116 ? 7.007 3.183 2.390 1.00 94.12 116 LYS A O 1
ATOM 944 N N . ASP A 1 117 ? 6.272 1.375 3.530 1.00 91.25 117 ASP A N 1
ATOM 945 C CA . ASP A 1 117 ? 7.168 0.417 2.892 1.00 91.25 117 ASP A CA 1
ATOM 946 C C . ASP A 1 117 ? 6.756 0.167 1.432 1.00 91.25 117 ASP A C 1
ATOM 948 O O . ASP A 1 117 ? 7.622 0.172 0.552 1.00 91.25 117 ASP A O 1
ATOM 952 N N . SER A 1 118 ? 5.452 0.035 1.150 1.00 91.81 118 SER A N 1
ATOM 953 C CA . SER A 1 118 ? 4.899 -0.030 -0.216 1.00 91.81 118 SER A CA 1
ATOM 954 C C . SER A 1 118 ? 5.283 1.210 -1.027 1.00 91.81 118 SER A C 1
ATOM 956 O O . SER A 1 118 ? 5.843 1.106 -2.120 1.00 91.81 118 SER A O 1
ATOM 958 N N . LEU A 1 119 ? 5.097 2.404 -0.453 1.00 94.19 119 LEU A N 1
ATOM 959 C CA . LEU A 1 119 ? 5.446 3.676 -1.084 1.00 94.19 119 LEU A CA 1
ATOM 960 C C . LEU A 1 119 ? 6.943 3.781 -1.402 1.00 94.19 119 LEU A C 1
ATOM 962 O O . LEU A 1 119 ? 7.303 4.240 -2.488 1.00 94.19 119 LEU A O 1
ATOM 966 N N . LEU A 1 120 ? 7.818 3.375 -0.475 1.00 92.19 120 LEU A N 1
ATOM 967 C CA . LEU A 1 120 ? 9.264 3.348 -0.710 1.00 92.19 120 LEU A CA 1
ATOM 968 C C . LEU A 1 120 ? 9.600 2.436 -1.892 1.00 92.19 120 LEU A C 1
ATOM 970 O O . LEU A 1 120 ? 10.349 2.834 -2.783 1.00 92.19 120 LEU A O 1
ATOM 974 N N . PHE A 1 121 ? 9.007 1.245 -1.932 1.00 90.38 121 PHE A N 1
ATOM 975 C CA . PHE A 1 121 ? 9.212 0.308 -3.026 1.00 90.38 121 PHE A CA 1
ATOM 976 C C . PHE A 1 121 ? 8.710 0.860 -4.373 1.00 90.38 121 PHE A C 1
ATOM 978 O O . PHE A 1 121 ? 9.437 0.804 -5.366 1.00 90.38 121 PHE A O 1
ATOM 985 N N . PHE A 1 122 ? 7.521 1.467 -4.430 1.00 93.00 122 PHE A N 1
ATOM 986 C CA . PHE A 1 122 ? 6.977 2.018 -5.679 1.00 93.00 122 PHE A CA 1
ATOM 987 C C . PHE A 1 122 ? 7.763 3.222 -6.203 1.00 93.00 122 PHE A C 1
ATOM 989 O O . PHE A 1 122 ? 7.910 3.381 -7.419 1.00 93.00 122 PHE A O 1
ATOM 996 N N . LEU A 1 123 ? 8.325 4.043 -5.311 1.00 93.25 123 LEU A N 1
ATOM 997 C CA . LEU A 1 123 ? 9.238 5.123 -5.694 1.00 93.25 123 LEU A CA 1
ATOM 998 C C . LEU A 1 123 ? 10.481 4.591 -6.413 1.00 93.25 123 LEU A C 1
ATOM 1000 O O . LEU A 1 123 ? 10.932 5.211 -7.376 1.00 93.25 123 LEU A O 1
ATOM 1004 N N . GLU A 1 124 ? 11.004 3.441 -5.989 1.00 89.94 124 GLU A N 1
ATOM 1005 C CA . GLU A 1 124 ? 12.125 2.791 -6.667 1.00 89.94 124 GLU A CA 1
ATOM 1006 C C . GLU A 1 124 ? 11.699 2.107 -7.966 1.00 89.94 124 G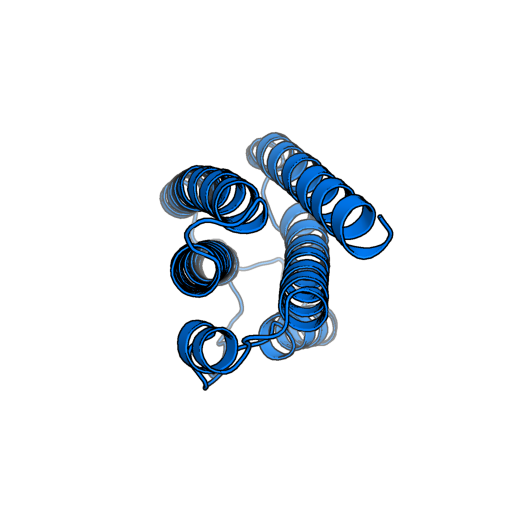LU A C 1
ATOM 1008 O O . GLU A 1 124 ? 12.356 2.276 -8.994 1.00 89.94 124 GLU A O 1
ATOM 1013 N N . LEU A 1 125 ? 10.557 1.414 -7.968 1.00 88.69 125 LEU A N 1
ATOM 1014 C CA . LEU A 1 125 ? 9.988 0.800 -9.171 1.00 88.69 125 LEU A CA 1
ATOM 1015 C C . LEU A 1 125 ? 9.801 1.821 -10.302 1.00 88.69 125 LEU A C 1
ATOM 1017 O O . LEU A 1 125 ? 10.084 1.518 -11.461 1.00 88.69 125 LEU A O 1
ATOM 1021 N N . LYS A 1 126 ? 9.400 3.056 -9.985 1.00 91.44 126 LYS A N 1
ATOM 1022 C CA . LYS A 1 126 ? 9.277 4.140 -10.972 1.00 91.44 126 LYS A CA 1
ATOM 1023 C C . LYS A 1 126 ? 10.568 4.380 -11.768 1.00 91.44 126 LYS A C 1
ATOM 1025 O O . LYS A 1 126 ? 10.505 4.760 -12.939 1.00 91.44 126 LYS A O 1
ATOM 1030 N N . ASN A 1 127 ? 11.731 4.182 -11.150 1.00 87.00 127 ASN A N 1
ATOM 1031 C CA . ASN A 1 127 ? 13.029 4.366 -11.804 1.00 87.00 127 ASN A CA 1
ATOM 1032 C C . ASN A 1 127 ? 13.402 3.192 -12.722 1.00 87.00 127 ASN A C 1
ATOM 1034 O O . ASN A 1 127 ? 14.302 3.333 -13.548 1.00 87.00 127 ASN A O 1
ATOM 1038 N N . LEU A 1 128 ? 12.717 2.055 -12.579 1.00 83.06 128 LEU A N 1
ATOM 1039 C CA . LEU A 1 128 ? 12.986 0.805 -13.290 1.00 83.06 128 LEU A CA 1
ATOM 1040 C C . LEU A 1 128 ? 12.063 0.576 -14.491 1.00 83.06 128 LEU A C 1
ATOM 1042 O O . LEU A 1 128 ? 12.425 -0.173 -15.394 1.00 83.06 128 LEU A O 1
ATOM 1046 N N . VAL A 1 129 ? 10.873 1.180 -14.489 1.00 85.19 129 VAL A N 1
ATOM 1047 C CA . VAL A 1 129 ? 9.873 1.012 -15.553 1.00 85.19 129 VAL A CA 1
ATOM 1048 C C . VAL A 1 129 ? 10.130 1.943 -16.741 1.00 85.19 129 VAL A C 1
ATOM 1050 O O . VAL A 1 129 ? 10.709 3.027 -16.604 1.00 85.19 129 VAL A O 1
ATOM 1053 N N . ASP A 1 130 ? 9.626 1.544 -17.908 1.00 83.81 130 ASP A N 1
ATOM 1054 C CA . ASP A 1 130 ? 9.654 2.362 -19.120 1.00 83.81 130 ASP A CA 1
ATOM 1055 C C . ASP A 1 130 ? 8.873 3.675 -18.945 1.00 83.81 130 ASP A C 1
ATOM 1057 O O . ASP A 1 130 ? 7.904 3.765 -18.189 1.00 83.81 130 ASP A O 1
ATOM 1061 N N . ASP A 1 131 ? 9.225 4.700 -19.728 1.00 85.81 131 ASP A N 1
ATOM 1062 C CA . ASP A 1 131 ? 8.559 6.011 -19.684 1.00 85.81 131 ASP A CA 1
ATOM 1063 C C . ASP A 1 131 ? 7.039 5.938 -19.907 1.00 85.81 131 ASP A C 1
ATOM 1065 O O . ASP A 1 131 ? 6.296 6.738 -19.334 1.00 85.81 131 ASP A O 1
ATOM 1069 N N . LYS A 1 132 ? 6.567 4.964 -20.699 1.00 85.75 132 LYS A N 1
ATOM 1070 C CA . LYS A 1 132 ? 5.132 4.725 -20.933 1.00 85.75 132 LYS A CA 1
ATOM 1071 C C . LYS A 1 132 ? 4.373 4.324 -19.660 1.00 85.75 132 LYS A C 1
ATOM 1073 O O . LYS A 1 132 ? 3.191 4.631 -19.542 1.00 85.75 132 LYS A O 1
ATOM 1078 N N . ASP A 1 133 ? 5.061 3.694 -18.712 1.00 88.38 133 ASP A N 1
ATOM 1079 C CA . ASP A 1 133 ? 4.482 3.078 -17.519 1.00 88.38 133 ASP A CA 1
ATOM 1080 C C . ASP A 1 133 ? 4.639 3.973 -16.276 1.00 88.38 133 ASP A C 1
ATOM 1082 O O . ASP A 1 133 ? 3.868 3.866 -15.319 1.00 88.38 133 ASP A O 1
ATOM 1086 N N . LYS A 1 134 ? 5.573 4.937 -16.307 1.00 91.94 134 LYS A N 1
ATOM 1087 C CA . LYS A 1 134 ? 5.830 5.885 -15.204 1.00 91.94 134 LYS A CA 1
ATOM 1088 C C . LYS A 1 134 ? 4.596 6.656 -14.751 1.00 91.94 134 LYS A C 1
ATOM 1090 O O . LYS A 1 134 ? 4.434 6.875 -13.555 1.00 91.94 134 LYS A O 1
ATOM 1095 N N . ALA A 1 135 ? 3.731 7.065 -15.680 1.00 94.06 135 ALA A N 1
ATOM 1096 C CA . ALA A 1 135 ? 2.519 7.813 -15.344 1.00 94.06 135 ALA A CA 1
ATOM 1097 C C . ALA A 1 135 ? 1.540 6.981 -14.500 1.00 94.06 135 ALA A C 1
ATOM 1099 O O . ALA A 1 135 ? 0.849 7.522 -13.638 1.00 94.06 135 ALA A O 1
ATOM 1100 N N . MET A 1 136 ? 1.500 5.669 -14.736 1.00 94.12 136 MET A N 1
ATOM 1101 C CA . MET A 1 136 ? 0.670 4.753 -13.967 1.00 94.12 136 MET A CA 1
ATOM 1102 C C . MET A 1 136 ? 1.276 4.518 -12.578 1.00 94.12 136 MET A C 1
ATOM 1104 O O . MET A 1 136 ? 0.580 4.683 -11.581 1.00 94.12 136 MET A O 1
ATOM 1108 N N . VAL A 1 137 ? 2.590 4.281 -12.490 1.00 95.44 137 VAL A N 1
ATOM 1109 C CA . VAL A 1 137 ? 3.281 4.170 -11.190 1.00 95.44 137 VAL A CA 1
ATOM 1110 C C . VAL A 1 137 ? 3.134 5.455 -10.363 1.00 95.44 137 VAL A C 1
ATOM 1112 O O . VAL A 1 137 ? 2.903 5.393 -9.161 1.00 95.44 137 VAL A O 1
ATOM 1115 N N . ASP A 1 138 ? 3.182 6.634 -10.992 1.00 97.38 138 ASP A N 1
ATOM 1116 C CA . ASP A 1 138 ? 2.918 7.913 -10.318 1.00 97.38 138 ASP A CA 1
ATOM 1117 C C . ASP A 1 138 ? 1.489 8.022 -9.771 1.00 97.38 138 ASP A C 1
ATOM 1119 O O . ASP A 1 138 ? 1.279 8.637 -8.723 1.00 97.38 138 ASP A O 1
ATOM 1123 N N . LYS A 1 139 ? 0.500 7.450 -10.465 1.00 97.31 139 LYS A N 1
ATOM 1124 C CA . LYS A 1 139 ? -0.878 7.386 -9.969 1.00 97.31 139 LYS A CA 1
ATOM 1125 C C . LYS A 1 139 ? -0.937 6.548 -8.688 1.00 97.31 139 LYS A C 1
ATOM 1127 O O . LYS A 1 139 ? -1.400 7.079 -7.682 1.00 97.31 139 LYS A O 1
ATOM 1132 N N . LEU A 1 140 ? -0.383 5.334 -8.711 1.00 97.12 140 LEU A N 1
ATOM 1133 C CA . LEU A 1 140 ? -0.345 4.430 -7.553 1.00 97.12 140 LEU A CA 1
ATOM 1134 C C . LEU A 1 140 ? 0.384 5.066 -6.362 1.00 97.12 140 LEU A C 1
ATOM 1136 O O . LEU A 1 140 ? -0.167 5.163 -5.275 1.00 97.12 140 LEU A O 1
ATOM 1140 N N . ILE A 1 141 ? 1.561 5.664 -6.582 1.00 98.12 141 ILE A N 1
ATOM 1141 C CA . ILE A 1 141 ? 2.303 6.415 -5.549 1.00 98.12 141 ILE A CA 1
ATOM 1142 C C . ILE A 1 141 ? 1.435 7.497 -4.881 1.00 98.12 141 ILE A C 1
ATOM 1144 O O . ILE A 1 141 ? 1.576 7.772 -3.687 1.00 98.12 141 ILE A O 1
ATOM 1148 N N . ASN A 1 142 ? 0.577 8.179 -5.642 1.00 98.31 142 ASN A N 1
ATOM 1149 C CA . ASN A 1 142 ? -0.300 9.208 -5.087 1.00 98.31 142 ASN A CA 1
ATOM 1150 C C . ASN A 1 142 ? -1.510 8.624 -4.348 1.00 98.31 142 ASN A C 1
ATOM 1152 O O . ASN A 1 142 ? -1.950 9.236 -3.372 1.00 98.31 142 ASN A O 1
ATOM 1156 N N . GLU A 1 143 ? -2.019 7.471 -4.778 1.00 98.06 143 GLU A N 1
ATOM 1157 C CA . GLU A 1 143 ? -3.054 6.707 -4.071 1.00 98.06 143 GLU A CA 1
ATOM 1158 C C . GLU A 1 143 ? -2.518 6.227 -2.706 1.00 98.06 143 GLU A C 1
ATOM 1160 O O . GLU A 1 143 ? -3.107 6.582 -1.680 1.00 98.06 143 GLU A O 1
ATOM 1165 N N . GLU A 1 144 ? -1.312 5.650 -2.667 1.00 97.50 144 GLU A N 1
ATOM 1166 C CA . GLU A 1 144 ? -0.619 5.228 -1.435 1.00 97.50 144 GLU A CA 1
ATOM 1167 C C . GLU A 1 144 ? -0.357 6.378 -0.453 1.00 97.50 144 GLU A C 1
ATOM 1169 O O . GLU A 1 144 ? -0.586 6.294 0.757 1.00 97.50 144 GLU A O 1
ATOM 1174 N N . ARG A 1 145 ? 0.066 7.545 -0.958 1.00 98.50 145 ARG A N 1
ATOM 1175 C CA . ARG A 1 145 ? 0.176 8.760 -0.124 1.00 98.50 145 ARG A CA 1
ATOM 1176 C C . ARG A 1 145 ? -1.167 9.141 0.499 1.00 98.50 145 ARG A C 1
ATOM 1178 O O . ARG A 1 145 ? -1.206 9.668 1.616 1.00 98.50 145 ARG A O 1
ATOM 1185 N N . GLY A 1 146 ? -2.258 8.907 -0.226 1.00 98.44 146 GLY A N 1
ATOM 1186 C CA . GLY A 1 146 ? -3.620 9.074 0.259 1.00 98.44 146 GLY A CA 1
ATOM 1187 C C . GLY A 1 146 ? -3.933 8.123 1.411 1.00 98.44 146 GLY A C 1
ATOM 1188 O O . GLY A 1 146 ? -4.453 8.579 2.433 1.00 98.44 146 GLY A O 1
ATOM 1189 N N . HIS A 1 147 ? -3.569 6.846 1.294 1.00 98.38 147 HIS A N 1
ATOM 1190 C CA . HIS A 1 147 ? -3.731 5.844 2.356 1.00 98.38 147 HIS A CA 1
ATOM 1191 C C . HIS A 1 147 ? -2.968 6.227 3.618 1.00 98.38 147 HIS A C 1
ATOM 1193 O O . HIS A 1 147 ? -3.565 6.347 4.690 1.00 98.38 147 HIS A O 1
ATOM 1199 N N . VAL A 1 148 ? -1.682 6.567 3.477 1.00 98.44 148 VAL A N 1
ATOM 1200 C CA . VAL A 1 148 ? -0.829 7.058 4.574 1.00 98.44 148 VAL A CA 1
ATOM 1201 C C . VAL A 1 148 ? -1.495 8.227 5.301 1.00 98.44 148 VAL A C 1
ATOM 1203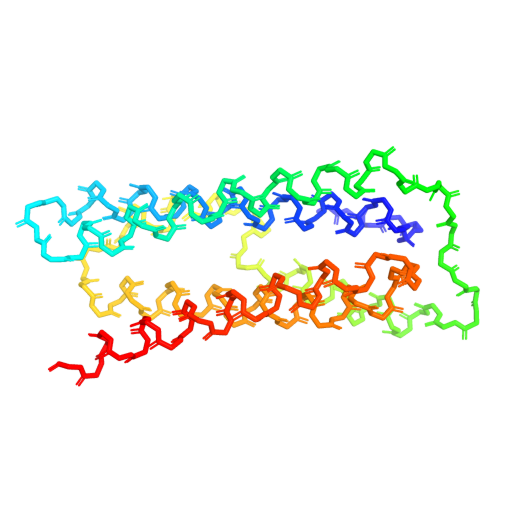 O O . VAL A 1 148 ? -1.513 8.272 6.536 1.00 98.44 148 VAL A O 1
ATOM 1206 N N . LEU A 1 149 ? -2.074 9.177 4.560 1.00 98.12 149 LEU A N 1
ATOM 1207 C CA . LEU A 1 149 ? -2.774 10.319 5.144 1.00 98.12 149 LEU A CA 1
ATOM 1208 C C . LEU A 1 149 ? -4.065 9.908 5.869 1.00 98.12 149 LEU A C 1
ATOM 1210 O O . LEU A 1 149 ? -4.314 10.410 6.969 1.00 98.12 149 LEU A O 1
ATOM 1214 N N . LYS A 1 150 ? -4.886 9.035 5.267 1.00 97.94 150 LYS A N 1
ATOM 1215 C CA . LYS A 1 150 ? -6.130 8.508 5.863 1.00 97.94 150 LYS A CA 1
ATOM 1216 C C . LYS A 1 150 ? -5.820 7.813 7.198 1.00 97.94 150 LYS A C 1
ATOM 1218 O O . LYS A 1 150 ? -6.386 8.190 8.226 1.00 97.94 150 LYS A O 1
ATOM 1223 N N . LEU A 1 151 ? -4.863 6.883 7.198 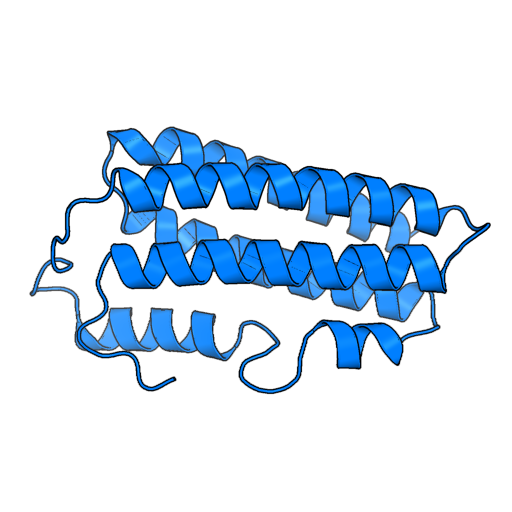1.00 98.44 151 LEU A N 1
ATOM 1224 C CA . LEU A 1 151 ? -4.434 6.112 8.370 1.00 98.44 151 LEU A CA 1
ATOM 1225 C C . LEU A 1 151 ? -3.834 7.005 9.460 1.00 98.44 151 LEU A C 1
ATOM 1227 O O . LEU A 1 151 ? -4.222 6.914 10.623 1.00 98.44 151 LEU A O 1
ATOM 1231 N N . SER A 1 152 ? -2.943 7.932 9.092 1.00 97.38 152 SER A N 1
ATOM 1232 C CA . SER A 1 152 ? -2.306 8.844 10.057 1.00 97.38 152 SER A CA 1
ATOM 1233 C C . SER A 1 152 ? -3.320 9.744 10.759 1.00 97.38 152 SER A C 1
ATOM 1235 O O . SER A 1 152 ? -3.229 9.957 11.967 1.00 97.38 152 SER A O 1
ATOM 1237 N N . LYS A 1 153 ? -4.308 10.266 10.019 1.00 96.94 153 LYS A N 1
ATOM 1238 C CA . LYS A 1 153 ? -5.396 11.057 10.611 1.00 96.94 153 LYS A CA 1
ATOM 1239 C C . LYS A 1 153 ? -6.213 10.226 11.589 1.00 96.94 153 LYS A C 1
ATOM 1241 O O . LYS A 1 153 ? -6.566 10.741 12.643 1.00 96.94 153 LYS A O 1
ATOM 1246 N N . LYS A 1 154 ? -6.487 8.965 11.246 1.00 96.56 154 LYS A N 1
ATOM 1247 C CA . LYS A 1 154 ? -7.258 8.060 12.097 1.00 96.56 154 LYS A CA 1
ATOM 1248 C C . LYS A 1 154 ? -6.51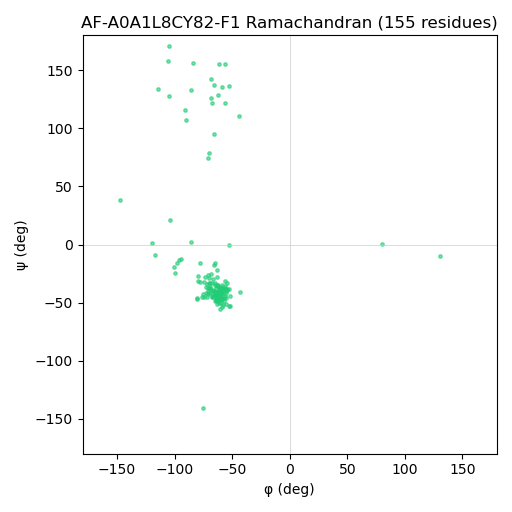8 7.654 13.372 1.00 96.56 154 LYS A C 1
ATOM 1250 O O . LYS A 1 154 ? -7.147 7.474 14.401 1.00 96.56 154 LYS A O 1
ATOM 1255 N N . LEU A 1 155 ? -5.193 7.539 13.313 1.00 94.62 155 LEU A N 1
ATOM 1256 C CA . LEU A 1 155 ? -4.357 7.180 14.461 1.00 94.62 155 LEU A CA 1
ATOM 1257 C C . LEU A 1 155 ? -4.196 8.321 15.482 1.00 94.62 155 LEU A C 1
ATOM 1259 O O . LEU A 1 155 ? -3.928 8.066 16.653 1.00 94.62 155 LEU A O 1
ATOM 1263 N N . ILE A 1 156 ? -4.288 9.576 15.035 1.00 92.62 156 ILE A N 1
ATOM 1264 C CA . ILE A 1 156 ? -4.067 10.766 15.879 1.00 92.62 156 ILE A CA 1
ATOM 1265 C C . ILE A 1 156 ? -5.391 11.361 16.396 1.00 92.62 156 ILE A C 1
ATOM 1267 O O . ILE A 1 156 ? -5.363 12.178 17.318 1.00 92.62 156 ILE A O 1
ATOM 1271 N N . SER A 1 157 ? -6.533 10.986 15.808 1.00 82.12 157 SER A N 1
ATOM 1272 C CA . SER A 1 157 ? -7.870 11.422 16.242 1.00 82.12 157 SER A CA 1
ATOM 1273 C C . SER A 1 157 ? -8.283 10.792 17.563 1.00 82.12 157 SER A C 1
ATOM 1275 O O . SER A 1 157 ? -8.798 11.543 18.419 1.00 82.12 157 SER A O 1
#